Protein AF-A0A2G0E5Y6-F1 (afdb_monomer_lite)

Foldseek 3Di:
DLVVVLCVVVVHDDDPVLVVLLVVQLVVLVVCVQVVNDDPCCSLQCSVQVSVVVVVDGDRSNVSSVSSLVSLLVDQDDDPCPVVVLVVCLVPDAAEAAEQDDPSSVVSSCVVNVNPVSHPYYHHCVVVVDHPPDPD

Radius of gyration: 16.77 Å; chains: 1; bounding box: 39×34×43 Å

Sequence (136 aa):
NALSALFAEQGITLTPEIKTSYKALNHHLWQEFEKGRLSREEVTGSRFGLLFQQFGKTVDSRQMEKRYRHYLNQGHELVSGSLELLKKVHPHAELYIVTNGVSHTQYQRLTDAGMLDYFKDIFVSEAVGAQKPMKE

Structure (mmCIF, N/CA/C/O backbone):
data_AF-A0A2G0E5Y6-F1
#
_entry.id   AF-A0A2G0E5Y6-F1
#
loop_
_atom_site.group_PDB
_atom_site.id
_atom_site.type_symbol
_atom_site.label_atom_id
_atom_site.label_alt_id
_atom_site.label_comp_id
_atom_site.label_asym_id
_atom_site.label_entity_id
_atom_site.label_seq_id
_atom_site.pdbx_PDB_ins_code
_atom_site.Cartn_x
_atom_site.Cartn_y
_atom_site.Cartn_z
_atom_site.occupancy
_atom_site.B_iso_or_equiv
_atom_site.auth_seq_id
_atom_site.auth_comp_id
_atom_site.auth_asym_id
_atom_site.auth_atom_id
_atom_site.pdbx_PDB_model_num
ATOM 1 N N . ASN A 1 1 ? -1.591 11.455 1.543 1.00 84.75 1 ASN A N 1
ATOM 2 C CA . ASN A 1 1 ? -1.470 10.208 2.348 1.00 84.75 1 ASN A CA 1
ATOM 3 C C . ASN A 1 1 ? -2.845 9.550 2.502 1.00 84.75 1 ASN A C 1
ATOM 5 O O . ASN A 1 1 ? -3.749 10.190 3.029 1.00 84.75 1 ASN A O 1
ATOM 9 N N . ALA A 1 2 ? -3.001 8.295 2.064 1.00 92.88 2 ALA A N 1
ATOM 10 C CA . ALA A 1 2 ? -4.272 7.559 2.048 1.00 92.88 2 ALA A CA 1
ATOM 11 C C . ALA A 1 2 ? -4.950 7.395 3.419 1.00 92.88 2 ALA A C 1
ATOM 13 O O . ALA A 1 2 ? -6.174 7.434 3.506 1.00 92.88 2 ALA A O 1
ATOM 14 N N . LEU A 1 3 ? -4.171 7.259 4.500 1.00 94.19 3 LEU A N 1
ATOM 15 C CA . LEU A 1 3 ? -4.735 7.133 5.849 1.00 94.19 3 LEU A CA 1
ATOM 16 C C . LEU A 1 3 ? -5.426 8.434 6.275 1.00 94.19 3 LEU A C 1
ATOM 18 O O . LEU A 1 3 ? -6.513 8.403 6.836 1.00 94.19 3 LEU A O 1
ATOM 22 N N . SER A 1 4 ? -4.818 9.580 5.962 1.00 93.56 4 SER A N 1
ATOM 23 C CA . SER A 1 4 ? -5.404 10.894 6.236 1.00 93.56 4 SER A CA 1
ATOM 24 C C . SER A 1 4 ? -6.692 11.118 5.443 1.00 93.56 4 SER A C 1
ATOM 26 O O . SER A 1 4 ? -7.652 11.633 6.002 1.00 93.56 4 SER A O 1
ATOM 28 N N . ALA A 1 5 ? -6.726 10.697 4.174 1.00 94.12 5 ALA A N 1
ATOM 29 C CA . ALA A 1 5 ? -7.912 10.814 3.327 1.00 94.12 5 ALA A CA 1
ATOM 30 C C . ALA A 1 5 ? -9.075 9.946 3.835 1.00 94.12 5 ALA A C 1
ATOM 32 O O . ALA A 1 5 ? -10.188 10.444 3.967 1.00 94.12 5 ALA A O 1
ATOM 33 N N . LEU A 1 6 ? -8.798 8.690 4.212 1.00 95.44 6 LEU A N 1
ATOM 34 C CA . LEU A 1 6 ? -9.789 7.808 4.835 1.00 95.44 6 LEU A CA 1
ATOM 35 C C . LEU A 1 6 ? -10.382 8.436 6.100 1.00 95.44 6 LEU A C 1
ATOM 37 O O . LEU A 1 6 ? -11.593 8.484 6.262 1.00 95.44 6 LEU A O 1
ATOM 41 N N . PHE A 1 7 ? -9.528 8.905 7.009 1.00 93.94 7 PHE A N 1
ATOM 42 C CA . PHE A 1 7 ? -9.977 9.459 8.284 1.00 93.94 7 PHE A CA 1
ATOM 43 C C . PHE A 1 7 ? -10.810 10.732 8.095 1.00 93.94 7 PHE A C 1
ATOM 45 O O . PHE A 1 7 ? -11.853 10.871 8.730 1.00 93.94 7 PHE A O 1
ATOM 52 N N . ALA A 1 8 ? -10.404 11.607 7.169 1.00 93.50 8 ALA A N 1
ATOM 53 C CA . ALA A 1 8 ? -11.177 12.788 6.799 1.00 93.50 8 ALA A CA 1
ATOM 54 C C . ALA A 1 8 ? -12.551 12.421 6.210 1.00 93.50 8 ALA A C 1
ATOM 56 O O . ALA A 1 8 ? -13.549 13.010 6.613 1.00 93.50 8 ALA A O 1
ATOM 57 N N . GLU A 1 9 ? -12.619 11.422 5.321 1.00 92.50 9 GLU A N 1
ATOM 58 C CA . GLU A 1 9 ? -13.887 10.930 4.760 1.00 92.50 9 GLU A CA 1
ATOM 59 C C . GLU A 1 9 ? -14.845 10.427 5.848 1.00 92.50 9 GLU A C 1
ATOM 61 O O . GLU A 1 9 ? -16.042 10.686 5.790 1.00 92.50 9 GLU A O 1
ATOM 66 N N . GLN A 1 10 ? -14.323 9.726 6.855 1.00 87.38 10 GLN A N 1
ATOM 67 C CA . GLN A 1 10 ? -15.130 9.179 7.949 1.00 87.38 10 GLN A CA 1
ATOM 68 C C . GLN A 1 10 ? -15.494 10.224 9.022 1.00 87.38 10 GLN A C 1
ATOM 70 O O . GLN A 1 10 ? -16.156 9.885 10.001 1.00 87.38 10 GLN A O 1
ATOM 75 N N . GLY A 1 11 ? -15.040 11.477 8.889 1.00 89.31 11 GLY A N 1
ATOM 76 C CA . GLY A 1 11 ? -15.227 12.509 9.913 1.00 89.31 11 GLY A CA 1
ATOM 77 C C . GLY A 1 11 ? -14.466 12.223 11.214 1.00 89.31 11 GLY A C 1
ATOM 78 O O . GLY A 1 11 ? -14.878 12.663 12.286 1.00 89.31 11 GLY A O 1
ATOM 79 N N . ILE A 1 12 ? -13.368 11.461 11.144 1.00 87.50 12 ILE A N 1
ATOM 80 C CA . ILE A 1 12 ? -12.571 11.041 12.302 1.00 87.50 12 ILE A CA 1
ATOM 81 C C . ILE A 1 12 ? -11.246 11.800 12.307 1.00 87.50 12 ILE A C 1
ATOM 83 O O . ILE A 1 12 ? -10.477 11.757 11.349 1.00 87.50 12 ILE A O 1
ATOM 87 N N . THR A 1 13 ? -10.920 12.440 13.427 1.00 91.75 13 THR A N 1
ATOM 88 C CA . THR A 1 13 ? -9.614 13.083 13.602 1.00 91.75 13 THR A CA 1
ATOM 89 C C . THR A 1 13 ? -8.502 12.035 13.663 1.00 91.75 13 THR A C 1
ATOM 91 O O . THR A 1 13 ? -8.447 11.223 14.588 1.00 91.75 13 THR A O 1
ATOM 94 N N . LEU A 1 14 ? -7.576 12.071 12.701 1.00 94.50 14 LEU A N 1
ATOM 95 C CA . LEU A 1 14 ? -6.368 11.245 12.727 1.00 94.50 14 LEU A CA 1
ATOM 96 C C . LEU A 1 14 ? -5.327 11.858 13.673 1.00 94.50 14 LEU A C 1
ATOM 98 O O . LEU A 1 14 ? -4.540 12.717 13.273 1.00 94.50 14 LEU A O 1
ATOM 102 N N . THR A 1 15 ? -5.303 11.403 14.924 1.00 94.75 15 THR A N 1
ATOM 103 C CA . THR A 1 15 ? -4.296 11.839 15.901 1.00 94.75 15 THR A CA 1
ATOM 104 C C . THR A 1 15 ? -2.926 11.190 15.632 1.00 94.75 15 THR A C 1
ATOM 106 O O . THR A 1 15 ? -2.845 10.128 14.997 1.00 94.75 15 THR A O 1
ATOM 109 N N . PRO A 1 16 ? -1.817 11.781 16.123 1.00 95.25 16 PRO A N 1
ATOM 110 C CA . PRO A 1 16 ? -0.492 11.156 16.056 1.00 95.25 16 PRO A CA 1
ATOM 111 C C . PRO A 1 16 ? -0.435 9.768 16.713 1.00 95.25 16 PRO A C 1
ATOM 113 O O . PRO A 1 16 ? 0.270 8.883 16.224 1.00 95.25 16 PRO A O 1
ATOM 116 N N . GLU A 1 17 ? -1.207 9.568 17.780 1.00 94.69 17 GLU A N 1
ATOM 117 C CA . GLU A 1 17 ? -1.342 8.292 18.484 1.00 94.69 17 GLU A CA 1
ATOM 118 C C . GLU A 1 17 ? -1.991 7.227 17.593 1.00 94.69 17 GLU A C 1
ATOM 120 O O . GLU A 1 17 ? -1.395 6.172 17.373 1.00 94.69 17 GLU A O 1
ATOM 125 N N . ILE A 1 18 ? -3.141 7.530 16.974 1.00 94.56 18 ILE A N 1
ATOM 126 C CA . ILE A 1 18 ? -3.817 6.604 16.052 1.00 94.56 18 ILE A CA 1
ATOM 127 C C . ILE A 1 18 ? -2.911 6.272 14.864 1.00 94.56 18 ILE A C 1
ATOM 129 O O . ILE A 1 18 ? -2.808 5.118 14.451 1.00 94.56 18 ILE A O 1
ATOM 133 N N . LYS A 1 19 ? -2.206 7.270 14.319 1.00 95.69 19 LYS A N 1
ATOM 134 C CA . LYS A 1 19 ? -1.269 7.063 13.207 1.00 95.69 19 LYS A CA 1
ATOM 135 C C . LYS A 1 19 ? -0.113 6.137 13.596 1.00 95.69 19 LYS A C 1
ATOM 137 O O . LYS A 1 19 ? 0.308 5.320 12.776 1.00 95.69 19 LYS A O 1
ATOM 142 N N . THR A 1 20 ? 0.408 6.273 14.813 1.00 96.44 20 THR A N 1
ATOM 143 C CA . THR A 1 20 ? 1.477 5.415 15.344 1.00 96.44 20 THR A CA 1
ATOM 144 C C . THR A 1 20 ? 0.972 3.994 15.580 1.00 96.44 20 THR A C 1
ATOM 146 O O . THR A 1 20 ? 1.597 3.050 15.096 1.00 96.44 20 THR A O 1
ATOM 149 N N . SER A 1 21 ? -0.195 3.846 16.213 1.00 96.44 21 SER A N 1
ATOM 150 C CA . SER A 1 21 ? -0.851 2.551 16.416 1.00 96.44 21 SER A CA 1
ATOM 151 C C . SER A 1 21 ? -1.123 1.838 15.083 1.00 96.44 21 SER A C 1
ATOM 153 O O . SER A 1 21 ? -0.717 0.689 14.910 1.00 96.44 21 SER A O 1
ATOM 155 N N . TYR A 1 22 ? -1.680 2.538 14.087 1.00 97.00 22 TYR A N 1
ATOM 156 C CA . TYR A 1 22 ? -1.909 1.971 12.756 1.00 97.00 22 TYR A CA 1
ATOM 157 C C . TYR A 1 22 ? -0.622 1.441 12.126 1.00 97.00 22 TYR A C 1
ATOM 159 O O . TYR A 1 22 ? -0.613 0.337 11.588 1.00 97.00 22 TYR A O 1
ATOM 167 N N . LYS A 1 23 ? 0.476 2.206 12.186 1.00 96.19 23 LYS A N 1
ATOM 168 C CA . LYS A 1 23 ? 1.761 1.765 11.626 1.00 96.19 23 LYS A CA 1
ATOM 169 C C . LYS A 1 23 ? 2.266 0.494 12.307 1.00 96.19 23 LYS A C 1
ATOM 171 O O . LYS A 1 23 ? 2.671 -0.425 11.600 1.00 96.19 23 LYS A O 1
ATOM 176 N N . ALA A 1 24 ? 2.226 0.446 13.639 1.00 97.12 24 ALA A N 1
ATOM 177 C CA . ALA A 1 24 ? 2.673 -0.709 14.413 1.00 97.12 24 ALA A CA 1
ATOM 178 C C . ALA A 1 24 ? 1.815 -1.950 14.124 1.00 97.12 24 ALA A C 1
ATOM 180 O O . ALA A 1 24 ? 2.350 -3.003 13.781 1.00 97.12 24 ALA A O 1
ATOM 181 N N . LEU A 1 25 ? 0.488 -1.803 14.170 1.00 97.75 25 LEU A N 1
ATOM 182 C CA . LEU A 1 25 ? -0.459 -2.877 13.884 1.00 97.75 25 LEU A CA 1
ATOM 183 C C . LEU A 1 25 ? -0.326 -3.382 12.445 1.00 97.75 25 LEU A C 1
ATOM 185 O O . LEU A 1 25 ? -0.197 -4.581 12.224 1.00 97.75 25 LEU A O 1
ATOM 189 N N . ASN A 1 26 ? -0.317 -2.482 11.457 1.00 96.75 26 ASN A N 1
ATOM 190 C CA . ASN A 1 26 ? -0.186 -2.870 10.055 1.00 96.75 26 ASN A CA 1
ATOM 191 C C . ASN A 1 26 ? 1.151 -3.584 9.814 1.00 96.75 26 ASN A C 1
ATOM 193 O O . ASN A 1 26 ? 1.169 -4.600 9.131 1.00 96.75 26 ASN A O 1
ATOM 197 N N . HIS A 1 27 ? 2.256 -3.092 10.385 1.00 95.81 27 HIS A N 1
ATOM 198 C CA . HIS A 1 27 ? 3.548 -3.771 10.285 1.00 95.81 27 HIS A CA 1
ATOM 199 C C . HIS A 1 27 ? 3.500 -5.186 10.873 1.00 95.81 27 HIS A C 1
ATOM 201 O O . HIS A 1 27 ? 3.907 -6.129 10.201 1.00 95.81 27 HIS A O 1
ATOM 207 N N . HIS A 1 28 ? 2.940 -5.343 12.074 1.00 97.12 28 HIS A N 1
ATOM 208 C CA . HIS A 1 28 ? 2.792 -6.645 12.717 1.00 97.12 28 HIS A CA 1
ATOM 209 C C . HIS A 1 28 ? 1.965 -7.624 11.870 1.00 97.12 28 HIS A C 1
ATOM 211 O O . HIS A 1 28 ? 2.405 -8.743 11.628 1.00 97.12 28 HIS A O 1
ATOM 217 N N . LEU A 1 29 ? 0.810 -7.199 11.349 1.00 96.75 29 LEU A N 1
ATOM 218 C CA . LEU A 1 29 ? -0.042 -8.058 10.519 1.00 96.75 29 LEU A CA 1
ATOM 219 C C . LEU A 1 29 ? 0.676 -8.524 9.243 1.00 96.75 29 LEU A C 1
ATOM 221 O O . LEU A 1 29 ? 0.575 -9.692 8.876 1.00 96.75 29 LEU A O 1
ATOM 225 N N . TRP A 1 30 ? 1.443 -7.643 8.591 1.00 93.88 30 TRP A N 1
ATOM 226 C CA . TRP A 1 30 ? 2.253 -8.031 7.432 1.00 93.88 30 TRP A CA 1
ATOM 227 C C . TRP A 1 30 ? 3.393 -8.989 7.799 1.00 93.88 30 TRP A C 1
ATOM 229 O O . TRP A 1 30 ? 3.661 -9.906 7.031 1.00 93.88 30 TRP A O 1
ATOM 239 N N . GLN A 1 31 ? 4.014 -8.845 8.973 1.00 93.88 31 GLN A N 1
ATOM 240 C CA . GLN A 1 31 ? 5.000 -9.819 9.453 1.00 93.88 31 GLN A CA 1
ATOM 241 C C . GLN A 1 31 ? 4.377 -11.196 9.713 1.00 93.88 31 GLN A C 1
ATOM 243 O O . GLN A 1 31 ? 5.001 -12.216 9.439 1.00 93.88 31 GLN A O 1
ATOM 248 N N . GLU A 1 32 ? 3.160 -11.254 10.255 1.00 94.88 32 GLU A N 1
ATOM 249 C CA . GLU A 1 32 ? 2.462 -12.528 10.457 1.00 94.88 32 GLU A CA 1
ATOM 250 C C . GLU A 1 32 ? 2.031 -13.156 9.123 1.00 94.88 32 GLU A C 1
ATOM 252 O O . GLU A 1 32 ? 2.109 -14.377 8.976 1.00 94.88 32 GLU A O 1
ATOM 257 N N . PHE A 1 33 ? 1.679 -12.335 8.128 1.00 90.75 33 PHE A N 1
ATOM 258 C CA . PHE A 1 33 ? 1.505 -12.784 6.745 1.00 90.75 33 PHE A CA 1
ATOM 259 C C . PHE A 1 33 ? 2.792 -13.399 6.194 1.00 90.75 33 PHE A C 1
ATOM 261 O O . PHE A 1 33 ? 2.774 -14.563 5.815 1.00 90.75 33 PHE A O 1
ATOM 268 N N . GLU A 1 34 ? 3.931 -12.706 6.280 1.00 86.62 34 GLU A N 1
ATOM 269 C CA . GLU A 1 34 ? 5.239 -13.215 5.826 1.00 86.62 34 GLU A CA 1
ATOM 270 C C . GLU A 1 34 ? 5.661 -14.527 6.515 1.00 86.62 34 GLU A C 1
ATOM 272 O O . GLU A 1 34 ? 6.394 -15.324 5.931 1.00 86.62 34 GLU A O 1
ATOM 277 N N . LYS A 1 35 ? 5.178 -14.787 7.738 1.00 90.31 35 LYS A N 1
ATOM 278 C CA . LYS A 1 35 ? 5.380 -16.051 8.475 1.00 90.31 35 LYS A CA 1
ATOM 279 C C . LYS A 1 35 ? 4.380 -17.157 8.104 1.00 90.31 35 LYS A C 1
ATOM 281 O O . LYS A 1 35 ? 4.420 -18.223 8.715 1.00 90.31 35 LYS A O 1
ATOM 286 N N . GLY A 1 36 ? 3.455 -16.905 7.178 1.00 88.81 36 GLY A N 1
ATOM 287 C CA . GLY A 1 36 ? 2.395 -17.839 6.783 1.00 88.81 36 GLY A CA 1
ATOM 288 C C . GLY A 1 36 ? 1.279 -18.014 7.815 1.00 88.81 36 GLY A C 1
ATOM 289 O O . GLY A 1 36 ? 0.518 -18.971 7.724 1.00 88.81 36 GLY A O 1
ATOM 290 N N . ARG A 1 37 ? 1.184 -17.125 8.812 1.00 93.25 37 ARG A N 1
ATOM 291 C CA . ARG A 1 37 ? 0.191 -17.220 9.899 1.00 93.25 37 ARG A CA 1
ATOM 292 C C . ARG A 1 37 ? -1.105 -16.483 9.594 1.00 93.25 37 ARG A C 1
ATOM 294 O O . ARG A 1 37 ? -2.124 -16.801 10.192 1.00 93.25 37 ARG A O 1
ATOM 301 N N . LEU A 1 38 ? -1.048 -15.500 8.701 1.00 93.81 38 LEU A N 1
ATOM 302 C CA . LEU A 1 38 ? -2.208 -14.786 8.181 1.00 93.81 38 LEU A CA 1
ATOM 303 C C . LEU A 1 38 ? -2.187 -14.824 6.658 1.00 93.81 38 LEU A C 1
ATOM 305 O O . LEU A 1 38 ? -1.132 -14.758 6.033 1.00 93.81 38 LEU A O 1
ATOM 309 N N . SER A 1 39 ? -3.364 -14.855 6.058 1.00 91.44 39 SER A N 1
ATOM 310 C CA . SER A 1 39 ? -3.568 -14.537 4.652 1.00 91.44 39 SER A CA 1
ATOM 311 C C . SER A 1 39 ? -3.572 -13.022 4.431 1.00 91.44 39 SER A C 1
ATOM 313 O O . SER A 1 39 ? -3.835 -12.219 5.331 1.00 91.44 39 SER A O 1
ATOM 315 N N . ARG A 1 40 ? -3.335 -12.593 3.186 1.00 89.50 40 ARG A N 1
ATOM 316 C CA . ARG A 1 40 ? -3.437 -11.171 2.818 1.00 89.50 40 ARG A CA 1
ATOM 317 C C . ARG A 1 40 ? -4.847 -10.622 3.051 1.00 89.50 40 ARG A C 1
ATOM 319 O O . ARG A 1 40 ? -4.996 -9.449 3.409 1.00 89.50 40 ARG A O 1
ATOM 326 N N . GLU A 1 41 ? -5.875 -11.440 2.824 1.00 91.69 41 GLU A N 1
ATOM 327 C CA . GLU A 1 41 ? -7.262 -11.043 3.072 1.00 91.69 41 GLU A CA 1
ATOM 328 C C . GLU A 1 41 ? -7.494 -10.795 4.565 1.00 91.69 41 GLU A C 1
ATOM 330 O O . GLU A 1 41 ? -8.102 -9.789 4.916 1.00 91.69 41 GLU A O 1
ATOM 335 N N . GLU A 1 42 ? -6.934 -11.622 5.449 1.00 94.94 42 GLU A N 1
ATOM 336 C CA . GLU A 1 42 ? -6.998 -11.380 6.892 1.00 94.94 42 GLU A CA 1
ATOM 337 C C . GLU A 1 42 ? -6.262 -10.097 7.280 1.00 94.94 42 GLU A C 1
ATOM 339 O O . GLU A 1 42 ? -6.825 -9.276 8.003 1.00 94.94 42 GLU A O 1
ATOM 344 N N . VAL A 1 43 ? -5.057 -9.850 6.753 1.00 95.00 43 VAL A N 1
ATOM 345 C CA . VAL A 1 43 ? -4.321 -8.596 7.014 1.00 95.00 43 VAL A CA 1
ATOM 346 C C . VAL A 1 43 ? -5.135 -7.371 6.595 1.00 95.00 43 VAL A C 1
ATOM 348 O O . VAL A 1 43 ? -5.354 -6.450 7.382 1.00 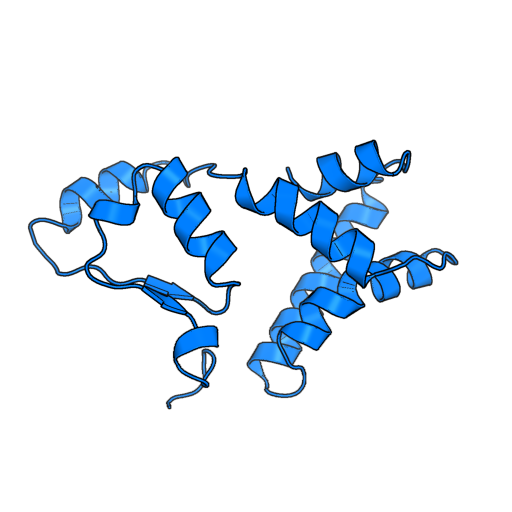95.00 43 VAL A O 1
ATOM 351 N N . THR A 1 44 ? -5.579 -7.338 5.340 1.00 94.12 44 THR A N 1
ATOM 352 C CA . THR A 1 44 ? -6.250 -6.162 4.768 1.00 94.12 44 THR A CA 1
ATOM 353 C C . THR A 1 44 ? -7.682 -6.009 5.272 1.00 94.12 44 THR A C 1
ATOM 355 O O . THR A 1 44 ? -8.120 -4.889 5.513 1.00 94.12 44 THR A O 1
ATOM 358 N N . GLY A 1 45 ? -8.385 -7.116 5.500 1.00 95.62 45 GLY A N 1
ATOM 359 C CA . GLY A 1 45 ? -9.765 -7.145 5.964 1.00 95.62 45 GLY A CA 1
ATOM 360 C C . GLY A 1 45 ? -9.931 -6.892 7.460 1.00 95.62 45 GLY A C 1
ATOM 361 O O . GLY A 1 45 ? -11.005 -6.445 7.855 1.00 95.62 45 GLY A O 1
ATOM 362 N N . SER A 1 46 ? -8.905 -7.116 8.294 1.00 96.81 46 SER A N 1
ATOM 363 C CA . SER A 1 46 ? -9.004 -6.952 9.759 1.00 96.81 46 SER A CA 1
ATOM 364 C C . SER A 1 46 ? -8.345 -5.686 10.314 1.00 96.81 46 SER A C 1
ATOM 366 O O . SER A 1 46 ? -8.761 -5.206 11.369 1.00 96.81 46 SER A O 1
ATOM 368 N N . ARG A 1 47 ? -7.340 -5.116 9.629 1.00 96.75 47 ARG A N 1
ATOM 369 C CA . ARG A 1 47 ? -6.477 -4.059 10.194 1.00 96.75 47 ARG A CA 1
ATOM 370 C C . ARG A 1 47 ? -7.214 -2.838 10.739 1.00 96.75 47 ARG A C 1
ATOM 372 O O . ARG A 1 47 ? -6.776 -2.278 11.739 1.00 96.75 47 ARG A O 1
ATOM 379 N N . PHE A 1 48 ? -8.312 -2.417 10.111 1.00 97.31 48 PHE A N 1
ATOM 380 C CA . PHE A 1 48 ? -9.084 -1.270 10.591 1.00 97.31 48 PHE A CA 1
ATOM 381 C C . PHE A 1 48 ? -9.987 -1.652 11.763 1.00 97.31 48 PHE A C 1
ATOM 383 O O . PHE A 1 48 ? -10.019 -0.925 12.747 1.00 97.31 48 PHE A O 1
ATOM 390 N N . GLY A 1 49 ? -10.636 -2.816 11.727 1.00 97.06 49 GLY A N 1
ATOM 391 C CA . GLY A 1 49 ? -11.390 -3.335 12.871 1.00 97.06 49 GLY A CA 1
ATOM 392 C C . GLY A 1 49 ? -10.518 -3.445 14.123 1.00 97.06 49 GLY A C 1
ATOM 393 O O . GLY A 1 49 ? -10.856 -2.883 15.162 1.00 97.06 49 GLY A O 1
ATOM 394 N N . LEU A 1 50 ? -9.345 -4.069 13.985 1.00 97.69 50 LEU A N 1
ATOM 395 C CA . LEU A 1 50 ? -8.364 -4.209 15.063 1.00 97.69 50 LEU A CA 1
ATOM 396 C C . LEU A 1 50 ? -7.835 -2.855 15.553 1.00 97.69 50 LEU A C 1
ATOM 398 O O . LEU A 1 50 ? -7.694 -2.658 16.757 1.00 97.69 50 LEU A O 1
ATOM 402 N N . LEU A 1 51 ? -7.574 -1.906 14.645 1.00 97.44 51 LEU A N 1
ATOM 403 C CA . LEU A 1 51 ? -7.147 -0.555 15.017 1.00 97.44 51 LEU A CA 1
ATOM 404 C C . LEU A 1 51 ? -8.203 0.138 15.880 1.00 97.44 51 LEU A C 1
ATOM 406 O O . LEU A 1 51 ? -7.888 0.632 16.956 1.00 97.44 51 LEU A O 1
ATOM 410 N N . PHE A 1 52 ? -9.450 0.193 15.412 1.00 94.94 52 PHE A N 1
ATOM 411 C CA . PHE A 1 52 ? -10.514 0.930 16.095 1.00 94.94 52 PHE A CA 1
ATOM 412 C C . PHE A 1 52 ? -10.926 0.278 17.416 1.00 94.94 52 PHE A C 1
ATOM 414 O O . PHE A 1 52 ? -11.269 0.994 18.361 1.00 94.94 52 PHE A O 1
ATOM 421 N N . GLN A 1 53 ? -10.794 -1.045 17.525 1.00 95.94 53 GLN A N 1
ATOM 422 C CA . GLN A 1 53 ? -11.025 -1.769 18.770 1.00 95.94 53 GLN A CA 1
ATOM 423 C C . GLN A 1 53 ? -10.087 -1.305 19.896 1.00 95.94 53 GLN A C 1
ATOM 425 O O . GLN A 1 53 ? -10.533 -1.197 21.037 1.00 95.94 53 GLN A O 1
ATOM 430 N N . GLN A 1 54 ? -8.831 -0.942 19.592 1.00 94.12 54 GLN A N 1
ATOM 431 C CA . GLN A 1 54 ? -7.892 -0.385 20.585 1.00 94.12 54 GLN A CA 1
ATOM 432 C C . GLN A 1 54 ? -8.378 0.939 21.194 1.00 94.12 54 GLN A C 1
ATOM 434 O O . GLN A 1 54 ? -7.983 1.290 22.301 1.00 94.12 54 GLN A O 1
ATOM 439 N N . PHE A 1 55 ? -9.260 1.651 20.490 1.00 90.56 55 PHE A N 1
ATOM 440 C CA . PHE A 1 55 ? -9.849 2.919 20.920 1.00 90.56 55 PHE A CA 1
ATOM 441 C C . PHE A 1 55 ? -11.326 2.771 21.323 1.00 90.56 55 PHE A C 1
ATOM 443 O O . PHE A 1 55 ? -12.063 3.758 21.346 1.00 90.56 55 PHE A O 1
ATOM 450 N N . GLY A 1 56 ? -11.784 1.543 21.602 1.00 92.12 56 GLY A N 1
ATOM 451 C CA . GLY A 1 56 ? -13.148 1.264 22.061 1.00 92.12 56 GLY A CA 1
ATOM 452 C C . GLY A 1 56 ? -14.233 1.485 21.003 1.00 92.12 56 GLY A C 1
ATOM 453 O O . GLY A 1 56 ? -15.389 1.719 21.353 1.00 92.12 56 GLY A O 1
ATOM 454 N N . LYS A 1 57 ? -13.885 1.441 19.710 1.00 90.25 57 LYS A N 1
ATOM 455 C CA . LYS A 1 57 ? -14.824 1.635 18.598 1.00 90.25 57 LYS A CA 1
ATOM 456 C C . LYS A 1 57 ? -14.945 0.379 17.746 1.00 90.25 57 LYS A C 1
ATOM 458 O O . LYS A 1 57 ? -13.963 -0.305 17.480 1.00 90.25 57 LYS A O 1
ATOM 463 N N . THR A 1 58 ? -16.157 0.124 17.265 1.00 93.62 58 THR A N 1
ATOM 464 C CA . THR A 1 58 ? -16.426 -0.918 16.268 1.00 93.62 58 THR A CA 1
ATOM 465 C C . THR A 1 58 ? -16.683 -0.255 14.923 1.00 93.62 58 THR A C 1
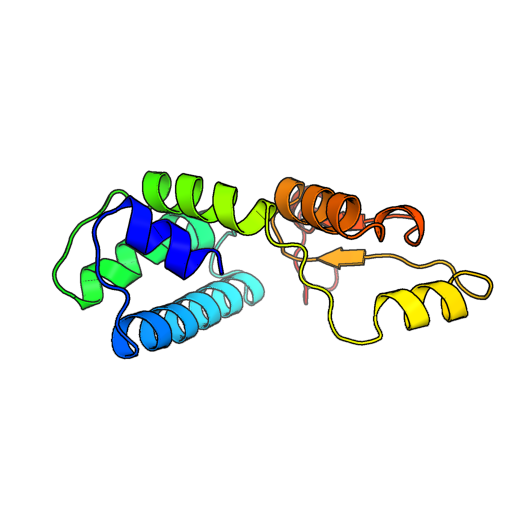ATOM 467 O O . THR A 1 58 ? -17.411 0.733 14.851 1.00 93.62 58 THR A O 1
ATOM 470 N N . VAL A 1 59 ? -16.073 -0.786 13.866 1.00 93.75 59 VAL A N 1
ATOM 471 C CA . VAL A 1 59 ? -16.189 -0.285 12.491 1.00 93.75 59 VAL A CA 1
ATOM 472 C C . VAL A 1 59 ? -16.360 -1.452 11.526 1.00 93.75 59 VAL A C 1
ATOM 474 O O . VAL A 1 59 ? -15.904 -2.563 11.803 1.00 93.75 59 VAL A O 1
ATOM 477 N N . ASP A 1 60 ? -16.952 -1.195 10.360 1.00 95.62 60 ASP A N 1
ATOM 478 C CA . ASP A 1 60 ? -16.889 -2.138 9.245 1.00 95.62 60 ASP A CA 1
ATOM 479 C C . ASP A 1 60 ? -15.486 -2.094 8.623 1.00 95.62 60 ASP A C 1
ATOM 481 O O . ASP A 1 60 ? -15.163 -1.263 7.770 1.00 95.62 60 ASP A O 1
ATOM 485 N N . SER A 1 61 ? -14.629 -3.005 9.081 1.00 96.19 61 SER A N 1
ATOM 486 C CA . SER A 1 61 ? -13.234 -3.084 8.652 1.00 96.19 61 SER A CA 1
ATOM 487 C C . SER A 1 61 ? -13.085 -3.312 7.144 1.00 96.19 61 SER A C 1
ATOM 489 O O . SER A 1 61 ? -12.192 -2.734 6.522 1.00 96.19 61 SER A O 1
ATOM 491 N N . ARG A 1 62 ? -13.977 -4.100 6.525 1.00 95.38 62 ARG A N 1
ATOM 492 C CA . ARG A 1 62 ? -13.926 -4.379 5.080 1.00 95.38 62 ARG A CA 1
ATOM 493 C C . ARG A 1 62 ? -14.333 -3.150 4.275 1.00 95.38 62 ARG A C 1
ATOM 495 O O . ARG A 1 62 ? -13.702 -2.844 3.261 1.00 95.38 62 ARG A O 1
ATOM 502 N N . GLN A 1 63 ? -15.340 -2.410 4.736 1.00 95.81 63 GLN A N 1
ATOM 503 C CA . GLN A 1 63 ? -15.712 -1.138 4.123 1.00 95.81 63 GLN A CA 1
ATOM 504 C C . GLN A 1 63 ? -14.581 -0.109 4.250 1.00 95.81 63 GLN A C 1
ATOM 506 O O . GLN A 1 63 ? -14.210 0.505 3.247 1.00 95.81 63 GLN A O 1
ATOM 511 N N . MET A 1 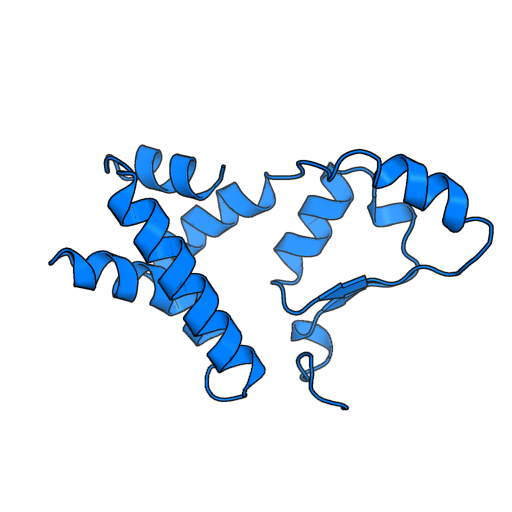64 ? -13.978 0.033 5.434 1.00 95.88 64 MET A N 1
ATOM 512 C CA . MET A 1 64 ? -12.836 0.932 5.636 1.00 95.88 64 MET A CA 1
ATOM 513 C C . MET A 1 64 ? -11.640 0.549 4.763 1.00 95.88 64 MET A C 1
ATOM 515 O O . MET A 1 64 ? -11.027 1.427 4.159 1.00 95.88 64 MET A O 1
ATOM 519 N N . GLU A 1 65 ? -11.346 -0.745 4.625 1.00 95.94 65 GLU A N 1
ATOM 520 C CA . GLU A 1 65 ? -10.301 -1.234 3.725 1.00 95.94 65 GLU A CA 1
ATOM 521 C C . GLU A 1 65 ? -10.573 -0.846 2.274 1.00 95.94 65 GLU A C 1
ATOM 523 O O . GLU A 1 65 ? -9.681 -0.331 1.599 1.00 95.94 65 GLU A O 1
ATOM 528 N N . LYS A 1 66 ? -11.807 -1.032 1.792 1.00 94.88 66 LYS A N 1
ATOM 529 C CA . LYS A 1 66 ? -12.190 -0.660 0.423 1.00 94.88 66 LYS A CA 1
ATOM 530 C C . LYS A 1 66 ? -11.967 0.833 0.165 1.00 94.88 66 LYS A C 1
ATOM 532 O O . LYS A 1 66 ? -11.431 1.203 -0.881 1.00 94.88 66 LYS A O 1
ATOM 537 N N . ARG A 1 67 ? -12.340 1.691 1.120 1.00 95.69 67 ARG A N 1
ATOM 538 C CA . ARG A 1 67 ? -12.131 3.148 1.038 1.00 95.69 67 ARG A CA 1
ATOM 539 C C . ARG A 1 67 ? -10.653 3.523 1.120 1.00 95.69 67 ARG A C 1
ATOM 541 O O . ARG A 1 67 ? -10.162 4.292 0.299 1.00 95.69 67 ARG A O 1
ATOM 548 N N . TYR A 1 68 ? -9.913 2.923 2.047 1.00 95.25 68 TYR A N 1
ATOM 549 C CA . TYR A 1 68 ? -8.473 3.124 2.171 1.00 95.25 68 TYR A CA 1
ATOM 550 C C . TYR A 1 68 ? -7.734 2.745 0.887 1.00 95.25 68 TYR A C 1
ATOM 552 O O . TYR A 1 68 ? -6.871 3.488 0.420 1.00 95.25 68 TYR A O 1
ATOM 560 N N . ARG A 1 69 ? -8.101 1.606 0.293 1.00 93.12 69 ARG A N 1
ATOM 561 C CA . ARG A 1 69 ? -7.523 1.089 -0.946 1.00 93.12 69 ARG A CA 1
ATOM 562 C C . ARG A 1 69 ? -7.717 2.056 -2.108 1.00 93.12 69 ARG A C 1
ATOM 564 O O . ARG A 1 69 ? -6.768 2.289 -2.848 1.00 93.12 69 ARG A O 1
ATOM 571 N N . HIS A 1 70 ? -8.902 2.655 -2.226 1.00 92.44 70 HIS A N 1
ATOM 572 C CA . HIS A 1 70 ? -9.181 3.679 -3.232 1.00 92.44 70 HIS A CA 1
ATOM 573 C C . HIS A 1 70 ? -8.185 4.848 -3.147 1.00 92.44 70 HIS A C 1
ATOM 575 O O . HIS A 1 70 ? -7.554 5.186 -4.145 1.00 92.44 70 HIS A O 1
ATOM 581 N N . TYR A 1 71 ? -7.961 5.401 -1.950 1.00 93.25 71 TYR A N 1
ATOM 582 C CA . TYR A 1 71 ? -6.983 6.479 -1.759 1.00 93.25 71 TYR A CA 1
ATOM 583 C C . TYR A 1 71 ? -5.529 6.016 -1.896 1.00 93.25 71 TYR A C 1
ATOM 585 O O . TYR A 1 71 ? -4.672 6.781 -2.332 1.00 93.25 71 TYR A O 1
ATOM 593 N N . LEU A 1 72 ? -5.222 4.776 -1.505 1.00 91.19 72 LEU A N 1
ATOM 594 C CA . LEU A 1 72 ? -3.874 4.219 -1.615 1.00 91.19 72 LEU A CA 1
ATOM 595 C C . LEU A 1 72 ? -3.456 4.048 -3.075 1.00 91.19 72 LEU A C 1
ATOM 597 O O . LEU A 1 72 ? -2.313 4.344 -3.416 1.00 91.19 72 LEU A O 1
ATOM 601 N N . ASN A 1 73 ? -4.378 3.600 -3.925 1.00 88.62 73 ASN A N 1
ATOM 602 C CA . ASN A 1 73 ? -4.124 3.393 -5.345 1.00 88.62 73 ASN A CA 1
ATOM 603 C C . ASN A 1 73 ? -3.802 4.697 -6.086 1.00 88.62 73 ASN A C 1
ATOM 605 O O . ASN A 1 73 ? -3.019 4.670 -7.022 1.00 88.62 73 ASN A O 1
ATOM 609 N N . GLN A 1 74 ? -4.349 5.826 -5.632 1.00 87.00 74 GLN A N 1
ATOM 610 C CA . GLN A 1 74 ? -4.075 7.152 -6.199 1.00 87.00 74 GLN A CA 1
ATOM 611 C C . GLN A 1 74 ? -2.694 7.701 -5.806 1.00 87.00 74 GLN A C 1
ATOM 613 O O . GLN A 1 74 ? -2.226 8.678 -6.384 1.00 87.00 74 GLN A O 1
ATOM 618 N N . GLY A 1 75 ? -2.037 7.119 -4.797 1.00 82.94 75 GLY A N 1
ATOM 619 C CA . GLY A 1 75 ? -0.750 7.594 -4.299 1.00 82.94 75 GLY A CA 1
ATOM 620 C C . GLY A 1 75 ? 0.428 7.051 -5.105 1.00 82.94 75 GLY A C 1
ATOM 621 O O . GLY A 1 75 ? 0.871 5.930 -4.867 1.00 82.94 75 GLY A O 1
ATOM 622 N N . HIS A 1 76 ? 1.007 7.867 -5.979 1.00 79.88 76 HIS A N 1
ATOM 623 C CA . HIS A 1 76 ? 2.167 7.524 -6.818 1.00 79.88 76 HIS A CA 1
ATOM 624 C C . HIS A 1 76 ? 3.406 8.380 -6.493 1.00 79.88 76 HIS A C 1
ATOM 626 O O . HIS A 1 76 ? 4.259 8.611 -7.344 1.00 79.88 76 HIS A O 1
ATOM 632 N N . GLU A 1 77 ? 3.521 8.852 -5.245 1.00 81.75 77 GLU A N 1
ATOM 633 C CA . GLU A 1 77 ? 4.718 9.556 -4.773 1.00 81.75 77 GLU A CA 1
ATOM 634 C C . GLU A 1 77 ? 5.967 8.686 -4.978 1.00 81.75 77 GLU A C 1
ATOM 636 O O . GLU A 1 77 ? 6.055 7.554 -4.488 1.00 81.75 77 GLU A O 1
ATOM 641 N N . LEU A 1 78 ? 6.932 9.235 -5.713 1.00 85.19 78 LEU A N 1
ATOM 642 C CA . LEU A 1 78 ? 8.183 8.570 -6.037 1.00 85.19 78 LEU A CA 1
ATOM 643 C C . LEU A 1 78 ? 9.206 8.744 -4.919 1.00 85.19 78 LEU A C 1
ATOM 645 O O . LEU A 1 78 ? 9.348 9.818 -4.334 1.00 85.19 78 LEU A O 1
ATOM 649 N N . VAL A 1 79 ? 10.006 7.702 -4.685 1.00 87.88 79 VAL A N 1
ATOM 650 C CA . VAL A 1 79 ? 11.256 7.859 -3.934 1.00 87.88 79 VAL A CA 1
ATOM 651 C C . VAL A 1 79 ? 12.183 8.757 -4.755 1.00 87.88 79 VAL A C 1
ATOM 653 O O . VAL A 1 79 ? 12.349 8.532 -5.955 1.00 87.88 79 VAL A O 1
ATOM 656 N N . SER A 1 80 ? 12.783 9.777 -4.137 1.00 90.94 80 SER A N 1
ATOM 657 C CA . SER A 1 80 ? 13.662 10.715 -4.850 1.00 90.94 80 SER A CA 1
ATOM 658 C C . SER A 1 80 ? 14.754 9.975 -5.633 1.00 90.94 80 SER A C 1
ATOM 660 O O . SER A 1 80 ? 15.418 9.088 -5.099 1.00 90.94 80 SER A O 1
ATOM 662 N N . GLY A 1 81 ? 14.898 10.302 -6.921 1.00 92.00 81 GLY A N 1
ATOM 663 C CA . GLY A 1 81 ? 15.870 9.678 -7.825 1.00 92.00 81 GLY A CA 1
ATOM 664 C C . GLY A 1 81 ? 15.503 8.285 -8.356 1.00 92.00 81 GLY A C 1
ATOM 665 O O . GLY A 1 81 ? 16.226 7.771 -9.205 1.00 92.00 81 GLY A O 1
ATOM 666 N N . SER A 1 82 ? 14.390 7.677 -7.928 1.00 93.62 82 SER A N 1
ATOM 667 C CA . SER A 1 82 ? 13.995 6.329 -8.377 1.00 93.62 82 SER A CA 1
ATOM 668 C C . SER A 1 82 ? 13.775 6.232 -9.890 1.00 93.62 82 SER A C 1
ATOM 670 O O . SER A 1 82 ? 14.302 5.320 -10.518 1.00 93.62 82 SER A O 1
ATOM 672 N N . LEU A 1 83 ? 13.076 7.193 -10.499 1.00 92.69 83 LEU A N 1
ATOM 673 C CA . LEU A 1 83 ? 12.856 7.208 -11.950 1.00 92.69 83 LEU A CA 1
ATOM 674 C C . LEU A 1 83 ? 14.165 7.389 -12.735 1.00 92.69 83 LEU A C 1
ATOM 676 O O . LEU A 1 83 ? 14.388 6.722 -13.741 1.00 92.69 83 LEU A O 1
ATOM 680 N N . GLU A 1 84 ? 15.057 8.254 -12.252 1.00 94.38 84 GLU A N 1
ATOM 681 C CA . GLU A 1 84 ? 16.366 8.476 -12.876 1.00 94.38 84 GLU A CA 1
ATOM 682 C C . GLU A 1 84 ? 17.272 7.247 -12.770 1.00 94.38 84 GLU A C 1
ATOM 684 O O . GLU A 1 84 ? 18.027 6.947 -13.694 1.00 94.38 84 GLU A O 1
ATOM 689 N N . LEU A 1 85 ? 17.172 6.496 -11.672 1.00 95.06 85 LEU A N 1
ATOM 690 C CA . LEU A 1 85 ? 17.835 5.205 -11.540 1.00 95.06 85 LEU A CA 1
ATOM 691 C C . LEU A 1 85 ? 17.283 4.194 -12.555 1.00 95.06 85 LEU A C 1
ATOM 693 O O . LEU A 1 85 ? 18.073 3.566 -13.256 1.00 95.06 85 LEU A O 1
ATOM 697 N N . LEU A 1 86 ? 15.956 4.069 -12.681 1.00 95.56 86 LEU A N 1
ATOM 698 C CA . LEU A 1 86 ? 15.339 3.151 -13.648 1.00 95.56 86 LEU A CA 1
ATOM 699 C C . LEU A 1 86 ? 15.777 3.464 -15.083 1.00 95.56 86 LEU A C 1
ATOM 701 O O . LEU A 1 86 ? 16.225 2.562 -15.785 1.00 95.56 86 LEU A O 1
ATOM 705 N N . LYS A 1 87 ? 15.759 4.742 -15.487 1.00 94.75 87 LYS A N 1
ATOM 706 C CA . LYS A 1 87 ? 16.242 5.185 -16.808 1.00 94.75 87 LYS A CA 1
ATOM 707 C C . LYS A 1 87 ? 17.691 4.785 -17.081 1.00 94.75 87 LYS A C 1
ATOM 709 O O . LYS A 1 87 ? 18.018 4.438 -18.211 1.00 94.75 87 LYS A O 1
ATOM 714 N N . LYS A 1 88 ? 18.558 4.848 -16.065 1.00 96.38 88 LYS A N 1
ATOM 715 C CA . LYS A 1 88 ? 19.977 4.484 -16.188 1.00 96.38 88 LYS A CA 1
ATOM 716 C C . LYS A 1 88 ? 20.197 2.978 -16.258 1.00 96.38 88 LYS A C 1
ATOM 718 O O . LYS A 1 88 ? 21.112 2.550 -16.945 1.00 96.38 88 LYS A O 1
ATOM 723 N N . VAL A 1 89 ? 19.409 2.184 -15.535 1.00 96.06 89 VAL A N 1
ATOM 724 C CA . VAL A 1 89 ? 19.635 0.733 -15.418 1.00 96.06 89 VAL A CA 1
ATOM 725 C C . VAL A 1 89 ? 18.913 -0.054 -16.511 1.00 96.06 89 VAL A C 1
ATOM 727 O O . VAL A 1 89 ? 19.469 -1.026 -17.011 1.00 96.06 89 VAL A O 1
ATOM 730 N N . HIS A 1 90 ? 17.717 0.373 -16.921 1.00 95.88 90 HIS A N 1
ATOM 731 C CA . HIS A 1 90 ? 16.878 -0.333 -17.897 1.00 95.88 90 HIS A CA 1
ATOM 732 C C . HIS A 1 90 ? 17.581 -0.690 -19.227 1.00 95.88 90 HIS A C 1
ATOM 734 O O . HIS A 1 90 ? 17.385 -1.801 -19.709 1.00 95.88 90 HIS A O 1
ATOM 740 N N . PRO A 1 91 ? 18.460 0.153 -19.815 1.00 96.44 91 PRO A N 1
ATOM 741 C CA . PRO A 1 91 ? 19.205 -0.220 -21.024 1.00 96.44 91 PRO A CA 1
ATOM 742 C C . PRO A 1 91 ? 20.240 -1.339 -20.819 1.00 96.44 91 PRO A C 1
ATOM 744 O O . PRO A 1 91 ? 20.764 -1.874 -21.793 1.00 96.44 91 PRO A O 1
ATOM 747 N N . HIS A 1 92 ? 20.583 -1.653 -19.569 1.00 97.25 92 HIS A N 1
ATOM 748 C CA . HIS A 1 92 ? 21.672 -2.561 -19.206 1.00 97.25 92 HIS A CA 1
ATOM 749 C C . HIS A 1 92 ? 21.202 -3.826 -18.476 1.00 97.25 92 HIS A C 1
ATOM 751 O O . HIS A 1 92 ? 22.013 -4.723 -18.254 1.00 97.25 92 HIS A O 1
ATOM 757 N N . ALA A 1 93 ? 19.927 -3.912 -18.090 1.00 95.75 93 ALA A N 1
ATOM 758 C CA . ALA A 1 93 ? 19.371 -5.065 -17.392 1.00 95.75 93 ALA A CA 1
ATOM 759 C C . ALA A 1 93 ? 17.859 -5.179 -17.603 1.00 95.75 93 ALA A C 1
ATOM 761 O O . ALA A 1 93 ? 17.148 -4.177 -17.654 1.00 95.75 93 ALA A O 1
ATOM 762 N N . GLU A 1 94 ? 17.360 -6.414 -17.628 1.00 96.69 94 GLU A N 1
ATOM 763 C CA . GLU A 1 94 ? 15.927 -6.664 -17.513 1.00 96.69 94 GLU A CA 1
ATOM 764 C C . GLU A 1 94 ? 15.480 -6.413 -16.072 1.00 96.69 94 GLU A C 1
ATOM 766 O O . GLU A 1 94 ? 16.018 -6.996 -15.127 1.00 96.69 94 GLU A O 1
ATOM 771 N N . LEU A 1 95 ? 14.492 -5.539 -15.901 1.00 96.69 95 LEU A N 1
ATOM 772 C CA . LEU A 1 95 ? 13.968 -5.190 -14.589 1.00 96.69 95 LEU A CA 1
ATOM 773 C C . LEU A 1 95 ? 12.645 -5.906 -14.347 1.00 96.69 95 LEU A C 1
ATOM 775 O O . LEU A 1 95 ? 11.776 -5.944 -15.214 1.00 96.69 95 LEU A O 1
ATOM 779 N N . TYR A 1 96 ? 12.482 -6.419 -13.135 1.00 94.88 96 TYR A N 1
ATOM 780 C CA . TYR A 1 96 ? 11.278 -7.110 -12.689 1.00 94.88 96 TYR A CA 1
ATOM 781 C C . TYR A 1 96 ? 10.855 -6.581 -11.322 1.00 94.88 96 TYR A C 1
ATOM 783 O O . TYR A 1 96 ? 11.695 -6.182 -10.511 1.00 94.88 96 TYR A O 1
ATOM 791 N N . ILE A 1 97 ? 9.555 -6.609 -11.040 1.00 93.00 97 ILE A N 1
ATOM 792 C CA . ILE A 1 97 ? 9.029 -6.307 -9.704 1.00 93.00 97 ILE A CA 1
ATOM 793 C C . ILE A 1 97 ? 8.634 -7.603 -9.021 1.00 93.00 97 ILE A C 1
ATOM 795 O O . ILE A 1 97 ? 7.939 -8.423 -9.602 1.00 93.00 97 ILE A O 1
ATOM 799 N N . VAL A 1 98 ? 9.003 -7.743 -7.748 1.00 90.50 98 VAL A N 1
ATOM 800 C CA . VAL A 1 98 ? 8.487 -8.808 -6.882 1.00 90.50 98 VAL A CA 1
ATOM 801 C C . VAL A 1 98 ? 7.826 -8.171 -5.669 1.00 90.50 98 VAL A C 1
ATOM 803 O O . VAL A 1 98 ? 8.484 -7.465 -4.897 1.00 90.50 98 VAL A O 1
ATOM 806 N N . THR A 1 99 ? 6.529 -8.399 -5.463 1.00 87.75 99 THR A N 1
ATOM 807 C CA . THR A 1 99 ? 5.740 -7.690 -4.442 1.00 87.75 99 THR A CA 1
ATOM 808 C C . THR A 1 99 ? 4.697 -8.574 -3.760 1.00 87.75 99 THR A C 1
ATOM 810 O O . THR A 1 99 ? 3.996 -9.348 -4.399 1.00 87.75 99 THR A O 1
ATOM 813 N N . ASN A 1 100 ? 4.569 -8.408 -2.440 1.00 84.38 100 ASN A N 1
ATOM 814 C CA . ASN A 1 100 ? 3.513 -9.029 -1.634 1.00 84.38 100 ASN A CA 1
ATOM 815 C C . ASN A 1 100 ? 2.209 -8.197 -1.627 1.00 84.38 100 ASN A C 1
ATOM 817 O O . ASN A 1 100 ? 1.241 -8.539 -0.946 1.00 84.38 100 ASN A O 1
ATOM 821 N N . GLY A 1 101 ? 2.205 -7.061 -2.336 1.00 82.69 101 GLY A N 1
ATOM 822 C CA . GLY A 1 101 ? 1.082 -6.132 -2.395 1.00 82.69 101 GLY A CA 1
ATOM 823 C C . GLY A 1 101 ? -0.149 -6.694 -3.109 1.00 82.69 101 GLY A C 1
ATOM 824 O O . GLY A 1 101 ? -0.170 -7.818 -3.598 1.00 82.69 101 GLY A O 1
ATOM 825 N N . VAL A 1 102 ? -1.198 -5.875 -3.172 1.00 85.12 102 VAL A N 1
ATOM 826 C CA . VAL A 1 102 ? -2.409 -6.184 -3.949 1.00 85.12 102 VAL A CA 1
ATOM 827 C C . VAL A 1 102 ? -2.142 -5.851 -5.411 1.00 85.12 102 VAL A C 1
ATOM 829 O O . VAL A 1 102 ? -1.726 -4.723 -5.686 1.00 85.12 102 VAL A O 1
ATOM 832 N N . SER A 1 103 ? -2.413 -6.783 -6.331 1.00 87.62 103 SER A N 1
ATOM 833 C CA . SER A 1 103 ? -2.032 -6.647 -7.743 1.00 87.62 103 SER A CA 1
ATOM 834 C C . SER A 1 103 ? -2.515 -5.328 -8.349 1.00 87.62 103 SER A C 1
ATOM 836 O O . SER A 1 103 ? -1.707 -4.497 -8.768 1.00 87.62 103 SER A 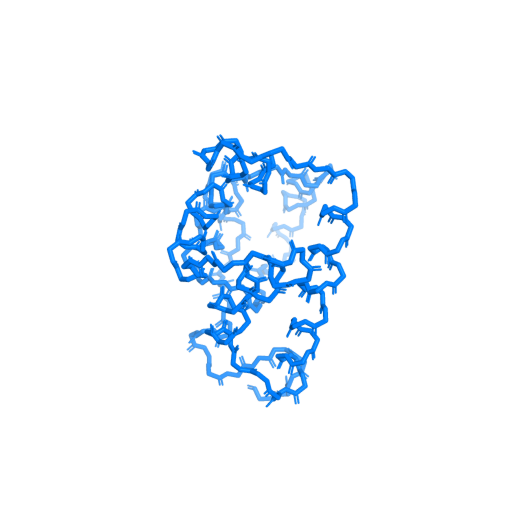O 1
ATOM 838 N N . HIS A 1 104 ? -3.817 -5.051 -8.252 1.00 87.81 104 HIS A N 1
ATOM 839 C CA . HIS A 1 104 ? -4.413 -3.825 -8.785 1.00 87.81 104 HIS A CA 1
ATOM 840 C C . HIS A 1 104 ? -3.763 -2.535 -8.238 1.00 87.81 104 HIS A C 1
ATOM 842 O O . HIS A 1 104 ? -3.516 -1.601 -8.998 1.00 87.81 104 HIS A O 1
ATOM 848 N N . THR A 1 105 ? -3.409 -2.495 -6.944 1.00 88.25 105 THR A N 1
ATOM 849 C CA . THR A 1 105 ? -2.698 -1.348 -6.346 1.00 88.25 105 THR A CA 1
ATOM 850 C C . THR A 1 105 ? -1.327 -1.137 -6.979 1.00 88.25 105 THR A C 1
ATOM 852 O O . THR A 1 105 ? -0.916 0.002 -7.188 1.00 88.25 105 THR A O 1
ATOM 855 N N . GLN A 1 106 ? -0.594 -2.217 -7.245 1.00 89.25 106 GLN A N 1
ATOM 856 C CA . GLN A 1 106 ? 0.767 -2.135 -7.766 1.00 89.25 106 GLN A CA 1
ATOM 857 C C . GLN A 1 106 ? 0.772 -1.634 -9.209 1.00 89.25 106 GLN A C 1
ATOM 859 O O . GLN A 1 106 ? 1.474 -0.669 -9.500 1.00 89.25 106 GLN A O 1
ATOM 864 N N . TYR A 1 107 ? -0.060 -2.223 -10.073 1.00 90.94 107 TYR A N 1
ATOM 865 C CA . TYR A 1 107 ? -0.165 -1.809 -11.473 1.00 90.94 107 TYR A CA 1
ATOM 866 C C . TYR A 1 107 ? -0.612 -0.354 -11.615 1.00 90.94 107 TYR A C 1
ATOM 868 O O . TYR A 1 107 ? 0.024 0.405 -12.346 1.00 90.94 107 TYR A O 1
ATOM 876 N N . GLN A 1 108 ? -1.649 0.065 -10.882 1.00 90.38 108 GLN A N 1
ATOM 877 C CA . GLN A 1 108 ? -2.144 1.439 -10.972 1.00 90.38 108 GLN A CA 1
ATOM 878 C C . GLN A 1 108 ? -1.070 2.452 -10.557 1.00 90.38 108 GLN A C 1
ATOM 880 O O . GLN A 1 108 ? -0.764 3.368 -11.311 1.00 90.38 108 GLN A O 1
ATOM 885 N N . ARG A 1 109 ? -0.412 2.238 -9.411 1.00 91.69 109 ARG A N 1
ATOM 886 C CA . ARG A 1 109 ? 0.613 3.169 -8.915 1.00 91.69 109 ARG A CA 1
ATOM 887 C C . ARG A 1 109 ? 1.833 3.255 -9.829 1.00 91.69 109 ARG A C 1
ATOM 889 O O . ARG A 1 109 ? 2.402 4.331 -9.951 1.00 91.69 109 ARG A O 1
ATOM 896 N N . LEU A 1 110 ? 2.246 2.147 -10.448 1.00 92.31 110 LEU A N 1
ATOM 897 C CA . LEU A 1 110 ? 3.360 2.135 -11.404 1.00 92.31 110 LEU A CA 1
ATOM 898 C C . LEU A 1 110 ? 3.003 2.838 -12.713 1.00 92.31 110 LEU A C 1
ATOM 900 O O . LEU A 1 110 ? 3.856 3.517 -13.281 1.00 92.31 110 LEU A O 1
ATOM 904 N N . THR A 1 111 ? 1.758 2.687 -13.165 1.00 92.25 111 THR A N 1
ATOM 905 C CA . THR A 1 111 ? 1.236 3.379 -14.350 1.00 92.25 111 THR A CA 1
ATOM 906 C C . THR A 1 111 ? 1.208 4.883 -14.105 1.00 92.25 111 THR A C 1
ATOM 908 O O . THR A 1 111 ? 1.827 5.637 -14.849 1.00 92.25 111 THR A O 1
ATOM 911 N N . ASP A 1 112 ? 0.586 5.312 -13.004 1.00 90.25 112 ASP A N 1
ATOM 912 C CA . ASP A 1 112 ? 0.464 6.728 -12.640 1.00 90.25 112 ASP A CA 1
ATOM 913 C C . ASP A 1 112 ? 1.838 7.378 -12.379 1.00 90.25 112 ASP A C 1
ATOM 915 O O . ASP A 1 112 ? 2.036 8.566 -12.621 1.00 90.25 112 ASP A O 1
ATOM 919 N N . ALA A 1 113 ? 2.815 6.587 -11.923 1.00 89.94 113 ALA A N 1
ATOM 920 C CA . ALA A 1 113 ? 4.202 6.999 -11.724 1.00 89.94 113 ALA A CA 1
ATOM 921 C C . ALA A 1 113 ? 5.042 7.072 -13.016 1.00 89.94 113 ALA A C 1
ATOM 923 O O . ALA A 1 113 ? 6.209 7.466 -12.951 1.00 89.94 113 ALA A O 1
ATOM 924 N N . GLY A 1 114 ? 4.509 6.637 -14.165 1.00 92.19 114 GLY A N 1
ATOM 925 C CA . GLY A 1 114 ? 5.269 6.505 -15.414 1.00 92.19 114 GLY A CA 1
ATOM 926 C C . GLY A 1 114 ? 6.415 5.493 -15.316 1.00 92.19 114 GLY A C 1
ATOM 927 O O . GLY A 1 114 ? 7.433 5.647 -15.984 1.00 92.19 114 GLY A O 1
ATOM 928 N N . MET A 1 115 ? 6.290 4.499 -14.431 1.00 94.06 115 MET A N 1
ATOM 929 C CA . MET A 1 115 ? 7.331 3.509 -14.149 1.00 94.06 115 MET A CA 1
ATOM 930 C C 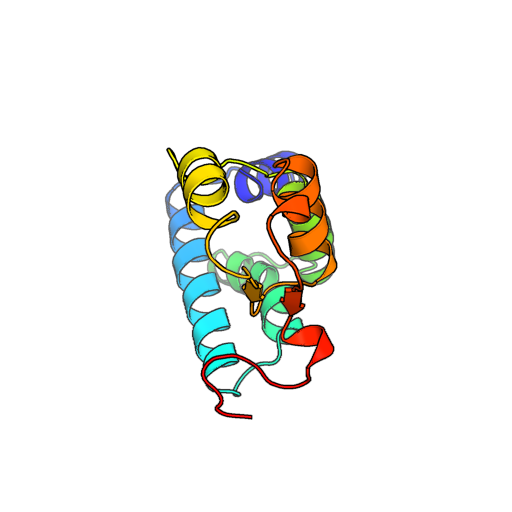. MET A 1 115 ? 7.067 2.141 -14.770 1.00 94.06 115 MET A C 1
ATOM 932 O O . MET A 1 115 ? 7.993 1.338 -14.855 1.00 94.06 115 MET A O 1
ATOM 936 N N . LEU A 1 116 ? 5.819 1.861 -15.157 1.00 93.69 116 LEU A N 1
ATOM 937 C CA . LEU A 1 116 ? 5.402 0.533 -15.604 1.00 93.69 116 LEU A CA 1
ATOM 938 C C . LEU A 1 116 ? 6.257 0.026 -16.777 1.00 93.69 116 LEU A C 1
ATOM 940 O O . LEU A 1 116 ? 6.723 -1.107 -16.733 1.00 93.69 116 LEU A O 1
ATOM 944 N N . ASP A 1 117 ? 6.545 0.897 -17.744 1.00 94.00 117 ASP A N 1
ATOM 945 C CA . ASP A 1 117 ? 7.264 0.553 -18.979 1.00 94.00 117 ASP A CA 1
ATOM 946 C C . ASP A 1 117 ? 8.745 0.194 -18.773 1.00 94.00 117 ASP A C 1
ATOM 948 O O . ASP A 1 117 ? 9.388 -0.309 -19.691 1.00 94.00 117 ASP A O 1
ATOM 952 N N . TYR A 1 118 ? 9.308 0.439 -17.583 1.00 95.62 118 TYR A N 1
ATOM 953 C CA . TYR A 1 118 ? 10.682 0.036 -17.268 1.00 95.62 118 TYR A CA 1
ATOM 954 C C . TYR A 1 118 ? 10.785 -1.411 -16.789 1.00 95.62 118 TYR A C 1
ATOM 956 O O . TYR A 1 118 ? 11.899 -1.902 -16.629 1.00 95.62 118 TYR A O 1
ATOM 964 N N . PHE A 1 119 ? 9.671 -2.086 -16.500 1.00 95.56 119 PHE A N 1
ATOM 965 C CA . PHE A 1 119 ? 9.681 -3.445 -15.967 1.00 95.56 119 PHE A CA 1
ATOM 966 C C . PHE A 1 119 ? 9.141 -4.429 -16.999 1.00 95.56 119 PHE A C 1
ATOM 968 O O . PHE A 1 119 ? 8.053 -4.252 -17.536 1.00 95.56 119 PHE A O 1
ATOM 975 N N . LYS A 1 120 ? 9.897 -5.501 -17.241 1.00 94.06 120 LYS A N 1
ATOM 976 C CA . LYS A 1 120 ? 9.520 -6.568 -18.169 1.00 94.06 120 LYS A CA 1
ATOM 977 C C . LYS A 1 120 ? 8.369 -7.416 -17.634 1.00 94.06 120 LYS A C 1
ATOM 979 O O . LYS A 1 120 ? 7.525 -7.840 -18.414 1.00 94.06 120 LYS A O 1
ATOM 984 N N . ASP A 1 121 ? 8.340 -7.661 -16.323 1.00 91.06 121 ASP A N 1
ATOM 985 C CA . ASP A 1 121 ? 7.229 -8.352 -15.668 1.00 91.06 121 ASP A CA 1
ATOM 986 C C . ASP A 1 121 ? 7.088 -7.963 -14.183 1.00 91.06 121 ASP A C 1
ATOM 988 O O . ASP A 1 121 ? 8.015 -7.428 -13.554 1.00 91.06 121 ASP A O 1
ATOM 992 N N . ILE A 1 122 ? 5.912 -8.236 -13.615 1.00 90.38 122 ILE A N 1
ATOM 993 C CA . ILE A 1 122 ? 5.539 -7.937 -12.230 1.00 90.38 122 ILE A CA 1
ATOM 994 C C . ILE A 1 122 ? 4.998 -9.205 -11.563 1.00 90.38 122 ILE A C 1
ATOM 996 O O . ILE A 1 122 ? 3.850 -9.603 -11.742 1.00 90.38 122 ILE A O 1
ATOM 1000 N N . PHE A 1 123 ? 5.804 -9.781 -10.678 1.00 87.88 123 PHE A N 1
ATOM 1001 C CA . PHE A 1 123 ? 5.446 -10.928 -9.856 1.00 87.88 123 PHE A CA 1
ATOM 1002 C C . PHE A 1 123 ? 4.770 -10.465 -8.566 1.00 87.88 123 PHE A C 1
ATOM 1004 O O . PHE A 1 123 ? 5.411 -10.021 -7.604 1.00 87.88 123 PHE A O 1
ATOM 1011 N N . VAL A 1 124 ? 3.444 -10.556 -8.5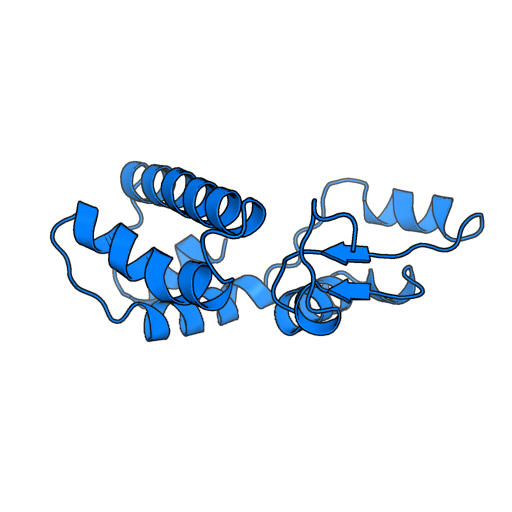49 1.00 83.00 124 VAL A N 1
ATOM 1012 C CA . VAL A 1 124 ? 2.632 -10.302 -7.356 1.00 83.00 124 VAL A CA 1
ATOM 1013 C C . VAL A 1 124 ? 2.352 -11.635 -6.671 1.00 83.00 124 VAL A C 1
ATOM 1015 O O . VAL A 1 124 ? 1.882 -12.557 -7.329 1.00 83.00 124 VAL A O 1
ATOM 1018 N N . SER A 1 125 ? 2.562 -11.736 -5.356 1.00 77.94 125 SER A N 1
ATOM 1019 C CA . SER A 1 125 ? 2.295 -12.975 -4.594 1.00 77.94 125 SER A CA 1
ATOM 1020 C C . SER A 1 125 ? 0.866 -13.512 -4.773 1.00 77.94 125 SER A C 1
ATOM 1022 O O . SER A 1 125 ? 0.628 -14.710 -4.694 1.00 77.94 125 SER A O 1
ATOM 1024 N N . GLU A 1 126 ? -0.088 -12.625 -5.084 1.00 69.38 126 GLU A N 1
ATOM 1025 C CA . GLU A 1 126 ? -1.448 -12.969 -5.522 1.00 69.38 126 GLU A CA 1
ATOM 1026 C C . GLU A 1 126 ? -1.500 -13.914 -6.723 1.00 69.38 126 GLU A C 1
ATOM 1028 O O . GLU A 1 126 ? -2.313 -14.829 -6.735 1.00 69.38 126 GLU A O 1
ATOM 1033 N N . ALA A 1 127 ? -0.662 -13.665 -7.727 1.00 59.72 127 ALA A N 1
ATOM 1034 C CA . ALA A 1 127 ? -0.655 -14.397 -8.986 1.00 59.72 127 ALA A CA 1
ATOM 1035 C C . ALA A 1 127 ? 0.166 -15.691 -8.900 1.00 59.72 127 ALA A C 1
ATOM 1037 O O . ALA A 1 127 ? -0.098 -16.630 -9.642 1.00 59.72 127 ALA A O 1
ATOM 1038 N N . VAL A 1 128 ? 1.151 -15.736 -7.996 1.00 60.50 128 VAL A N 1
ATOM 1039 C CA . VAL A 1 128 ? 2.103 -16.853 -7.874 1.00 60.50 128 VAL A CA 1
ATOM 1040 C C . VAL A 1 128 ? 1.644 -17.890 -6.838 1.00 60.50 128 VAL A C 1
ATOM 1042 O O . VAL A 1 128 ? 2.074 -19.035 -6.883 1.00 60.50 128 VAL A O 1
ATOM 1045 N N . GLY A 1 129 ? 0.754 -17.526 -5.906 1.00 62.44 129 GLY A N 1
ATOM 1046 C CA . GLY A 1 129 ? 0.292 -18.426 -4.838 1.00 62.44 129 GLY A CA 1
ATOM 1047 C C . GLY A 1 129 ? 1.313 -18.640 -3.711 1.00 62.44 129 GLY A C 1
ATOM 1048 O O . GLY A 1 129 ? 0.987 -19.274 -2.711 1.00 62.44 129 GLY A O 1
ATOM 1049 N N . ALA A 1 130 ? 2.507 -18.057 -3.840 1.00 64.31 130 ALA A N 1
ATOM 1050 C CA . ALA A 1 130 ? 3.561 -18.015 -2.836 1.00 64.31 130 ALA A CA 1
ATOM 1051 C C . ALA A 1 130 ? 3.932 -16.561 -2.500 1.00 64.31 130 ALA A C 1
ATOM 1053 O O . ALA A 1 130 ? 3.800 -15.645 -3.317 1.00 64.31 130 ALA A O 1
ATOM 1054 N N . GLN A 1 131 ? 4.367 -16.329 -1.263 1.00 69.62 131 GLN A N 1
ATOM 1055 C CA . GLN A 1 131 ? 4.682 -15.005 -0.726 1.00 69.62 131 GLN A CA 1
ATOM 1056 C C . GLN A 1 131 ? 6.152 -14.915 -0.328 1.00 69.62 131 GLN A C 1
ATOM 1058 O O . GLN A 1 131 ? 6.707 -15.849 0.241 1.00 69.62 131 GLN A O 1
ATOM 1063 N N . LYS A 1 132 ? 6.788 -13.758 -0.527 1.00 74.69 132 LYS A N 1
ATOM 1064 C CA . LYS A 1 132 ? 8.130 -13.538 0.034 1.00 74.69 132 LYS A CA 1
ATOM 1065 C C . LYS A 1 132 ? 8.059 -13.589 1.569 1.00 74.69 132 LYS A C 1
ATOM 1067 O O . LYS A 1 132 ? 7.114 -13.007 2.107 1.00 74.69 132 LYS A O 1
ATOM 1072 N N . PRO A 1 133 ? 9.049 -14.171 2.270 1.00 77.69 133 PRO A N 1
ATOM 1073 C CA . PRO A 1 133 ? 10.339 -14.664 1.773 1.00 77.69 133 PRO A CA 1
ATOM 1074 C C . PRO A 1 133 ? 10.381 -16.183 1.493 1.00 77.69 133 PRO A C 1
ATOM 1076 O O . PRO A 1 133 ? 11.455 -16.777 1.592 1.00 77.69 133 PRO A O 1
ATOM 1079 N N . MET A 1 134 ? 9.247 -16.827 1.194 1.00 70.44 134 MET A N 1
ATOM 1080 C CA . MET A 1 134 ? 9.227 -18.252 0.835 1.00 70.44 134 MET A CA 1
ATOM 1081 C C . MET A 1 134 ? 10.072 -18.495 -0.427 1.00 70.44 134 MET A C 1
ATOM 1083 O O . MET A 1 134 ? 10.277 -17.580 -1.228 1.00 70.44 134 MET A O 1
ATOM 1087 N N . LYS A 1 135 ? 10.656 -19.695 -0.534 1.00 67.00 135 LYS A N 1
ATOM 1088 C CA . LYS A 1 135 ? 11.561 -20.043 -1.642 1.00 67.00 135 LYS A CA 1
ATOM 1089 C C . LYS A 1 135 ? 10.805 -20.478 -2.896 1.00 67.00 135 LYS A C 1
ATOM 1091 O O . LYS A 1 135 ? 11.384 -20.378 -3.975 1.00 67.00 135 LYS A O 1
ATOM 1096 N N . GLU A 1 136 ? 9.597 -21.014 -2.725 1.00 56.31 136 GLU A N 1
ATOM 1097 C CA . GLU A 1 136 ? 8.673 -21.402 -3.797 1.00 56.31 136 GLU A CA 1
ATOM 1098 C C . GLU A 1 136 ? 8.095 -20.188 -4.536 1.00 56.31 136 GLU A C 1
ATOM 1100 O O . GLU A 1 136 ? 7.929 -20.302 -5.771 1.00 56.31 136 GLU A O 1
#

InterPro domains:
  IPR023198 Phosphoglycolate phosphatase-like, domain 2 [G3DSA:1.10.150.240] (1-72)
  IPR023214 HAD superfamily [G3DSA:3.40.50.1000] (73-136)
  IPR036412 HAD-like superfamily [SSF56784] (2-133)
  IPR041492 Haloacid dehalogenase-like hydrolase [PF13419] (18-135)
  IPR052550 Pyrimidine 5'-nucleotidase YjjG [PTHR47478] (2-136)

pLDDT: mean 90.51, std 8.29, range [56.31, 97.75]

Secondary structure (DSSP, 8-state):
-HHHHHHHHTT----HHHHHHHHHHHHHHHHHHHTTSS-HHHHHHHHHHHHHHTTT----HHHHHHHHHHHHHT--PPPTTHHHHHHHHTTTS--EEEESS-HHHHHHHHHHTT-GGG-SEEEEHHHHS--TT---

Organism: Enterococcus faecium (NCBI:txid1352)